Protein AF-A0AAX4I7K7-F1 (afdb_monomer)

Structure (mmCIF, N/CA/C/O backbone):
data_AF-A0AAX4I7K7-F1
#
_entry.id   AF-A0AAX4I7K7-F1
#
loop_
_atom_site.group_PDB
_atom_site.id
_atom_site.type_symbol
_atom_site.label_atom_id
_atom_site.label_alt_id
_atom_site.label_comp_id
_atom_site.label_asym_id
_atom_site.label_entity_id
_atom_site.label_seq_id
_atom_site.pdbx_PDB_ins_code
_atom_site.Cartn_x
_atom_site.Cartn_y
_atom_site.Cartn_z
_atom_site.occupancy
_atom_site.B_iso_or_equiv
_atom_site.auth_seq_id
_atom_site.auth_comp_id
_atom_site.auth_asym_id
_atom_site.auth_atom_id
_atom_site.pdbx_PDB_model_num
ATOM 1 N N . MET A 1 1 ? 20.311 -25.793 -28.730 1.00 59.53 1 MET A N 1
ATOM 2 C CA . MET A 1 1 ? 20.342 -24.890 -27.566 1.00 59.53 1 MET A CA 1
ATOM 3 C C . MET A 1 1 ? 19.529 -23.690 -27.979 1.00 59.53 1 MET A C 1
ATOM 5 O O . MET A 1 1 ? 19.904 -23.030 -28.938 1.00 59.53 1 MET A O 1
ATOM 9 N N . GLU A 1 2 ? 18.352 -23.550 -27.390 1.00 65.69 2 GLU A N 1
ATOM 10 C CA . GLU A 1 2 ? 17.370 -22.531 -27.755 1.00 65.69 2 GLU A CA 1
ATOM 11 C C . GLU A 1 2 ? 17.757 -21.231 -27.038 1.00 65.69 2 GLU A C 1
ATOM 13 O O . GLU A 1 2 ? 18.116 -21.269 -25.862 1.00 65.69 2 GLU A O 1
ATOM 18 N N . CYS A 1 3 ? 17.811 -20.109 -27.760 1.00 72.69 3 CYS A N 1
ATOM 19 C CA . CYS A 1 3 ? 18.209 -18.826 -27.182 1.00 72.69 3 CYS A CA 1
ATOM 20 C C . CYS A 1 3 ? 16.965 -18.134 -26.627 1.00 72.69 3 CYS A C 1
ATOM 22 O O . CYS A 1 3 ? 16.246 -17.464 -27.367 1.00 72.69 3 CYS A O 1
ATOM 24 N N . GLU A 1 4 ? 16.713 -18.327 -25.338 1.00 69.88 4 GLU A N 1
ATOM 25 C CA . GLU A 1 4 ? 15.705 -17.577 -24.593 1.00 69.88 4 GLU A CA 1
ATOM 26 C C . GLU A 1 4 ? 16.234 -16.160 -24.312 1.00 69.88 4 GLU A C 1
ATOM 28 O O . GLU A 1 4 ? 17.401 -15.983 -23.954 1.00 69.88 4 GLU A O 1
ATOM 33 N N . TRP A 1 5 ? 15.399 -15.143 -24.533 1.00 63.50 5 TRP A N 1
ATOM 34 C CA . TRP A 1 5 ? 15.736 -13.739 -24.291 1.00 63.50 5 TRP A CA 1
ATOM 35 C C . TRP A 1 5 ? 14.878 -13.211 -23.140 1.00 63.50 5 TRP A C 1
ATOM 37 O O . TRP A 1 5 ? 13.657 -13.320 -23.198 1.00 63.50 5 TRP A O 1
ATOM 47 N N . ASP A 1 6 ? 15.497 -12.566 -22.146 1.00 65.75 6 ASP A N 1
ATOM 48 C CA . ASP A 1 6 ? 14.828 -11.968 -20.968 1.00 65.75 6 ASP A CA 1
ATOM 49 C C . ASP A 1 6 ? 13.908 -10.758 -21.294 1.00 65.75 6 ASP A C 1
ATOM 51 O O . ASP A 1 6 ? 13.577 -9.962 -20.414 1.00 65.75 6 ASP A O 1
ATOM 55 N N . THR A 1 7 ? 13.565 -10.531 -22.564 1.00 63.38 7 THR A N 1
ATOM 56 C CA . THR A 1 7 ? 12.906 -9.313 -23.060 1.00 63.38 7 THR A CA 1
ATOM 57 C C . THR A 1 7 ? 11.890 -9.651 -24.140 1.00 63.38 7 THR A C 1
ATOM 59 O O . THR A 1 7 ? 12.216 -10.394 -25.067 1.00 63.38 7 THR A O 1
ATOM 62 N N . GLU A 1 8 ? 10.700 -9.045 -24.081 1.00 64.62 8 GLU A N 1
ATOM 63 C CA . GLU A 1 8 ? 9.726 -9.132 -25.174 1.00 64.62 8 GLU A CA 1
ATOM 64 C C . GLU A 1 8 ? 10.339 -8.653 -26.502 1.00 64.62 8 GLU A C 1
ATOM 66 O O . GLU A 1 8 ? 11.102 -7.679 -26.492 1.00 64.62 8 GLU A O 1
ATOM 71 N N . PRO A 1 9 ? 9.989 -9.286 -27.642 1.00 62.66 9 PRO A N 1
ATOM 72 C CA . PRO A 1 9 ? 10.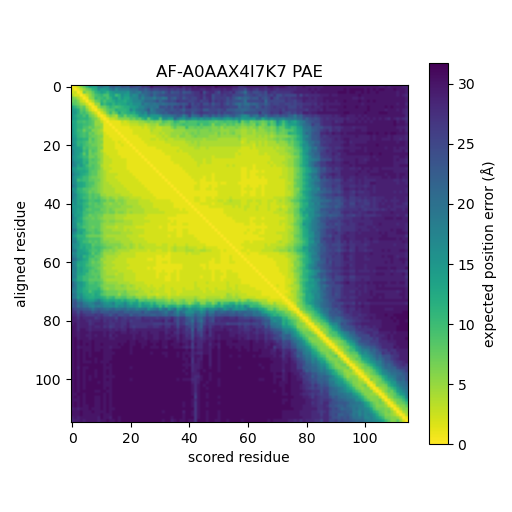678 -9.101 -28.924 1.00 62.66 9 PRO A CA 1
ATOM 73 C C . PRO A 1 9 ? 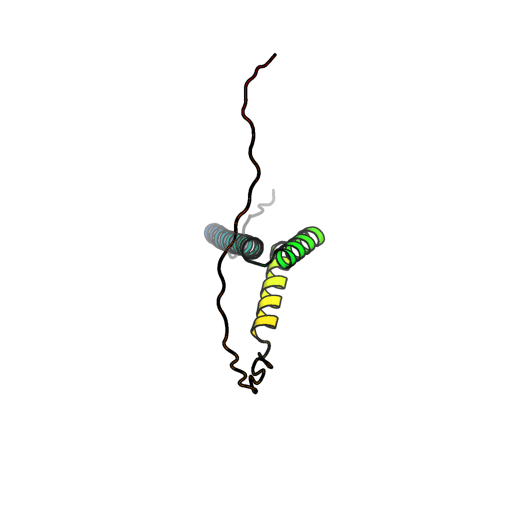10.692 -7.658 -29.450 1.00 62.66 9 PRO A C 1
ATOM 75 O O . PRO A 1 9 ? 11.607 -7.294 -30.184 1.00 62.66 9 PRO A O 1
ATOM 78 N N . GLU A 1 10 ? 9.731 -6.826 -29.039 1.00 64.12 10 GLU A N 1
ATOM 79 C CA . GLU A 1 10 ? 9.612 -5.420 -29.454 1.00 64.12 10 GLU A CA 1
ATOM 80 C C . GLU A 1 10 ? 10.260 -4.425 -28.466 1.00 64.12 10 GLU A C 1
ATOM 82 O O . GLU A 1 10 ? 10.236 -3.212 -28.684 1.00 64.12 10 GLU A O 1
ATOM 87 N N . THR A 1 11 ? 10.861 -4.904 -27.369 1.00 72.69 11 THR A N 1
ATOM 88 C CA . THR A 1 11 ? 11.480 -4.051 -26.342 1.00 72.69 11 THR A CA 1
ATOM 89 C C . THR A 1 11 ? 12.999 -4.168 -26.346 1.00 72.69 11 THR A C 1
ATOM 91 O O . THR A 1 11 ? 13.576 -5.251 -26.271 1.00 72.69 11 THR A O 1
ATOM 94 N N . THR A 1 12 ? 13.703 -3.032 -26.375 1.00 81.69 12 THR A N 1
ATOM 95 C CA . THR A 1 12 ? 15.148 -3.069 -26.105 1.00 81.69 12 THR A CA 1
ATOM 96 C C . THR A 1 12 ? 15.378 -3.433 -24.638 1.00 81.69 12 THR A C 1
ATOM 98 O O . THR A 1 12 ? 14.675 -2.938 -23.758 1.00 81.69 12 THR A O 1
ATOM 101 N N . ARG A 1 13 ? 16.431 -4.206 -24.338 1.00 80.06 13 ARG A N 1
ATOM 102 C CA . ARG A 1 13 ? 16.833 -4.523 -22.951 1.00 80.06 13 ARG A CA 1
ATOM 103 C C . ARG A 1 13 ? 16.957 -3.285 -22.056 1.00 80.06 13 ARG A C 1
ATOM 105 O O . ARG A 1 13 ? 16.666 -3.356 -20.869 1.00 80.06 13 ARG A O 1
ATOM 112 N N . ARG A 1 14 ? 17.362 -2.139 -22.618 1.00 83.44 14 ARG A N 1
ATOM 113 C CA . ARG A 1 14 ? 17.390 -0.860 -21.895 1.00 83.44 14 ARG A CA 1
ATOM 114 C C . ARG A 1 14 ? 15.98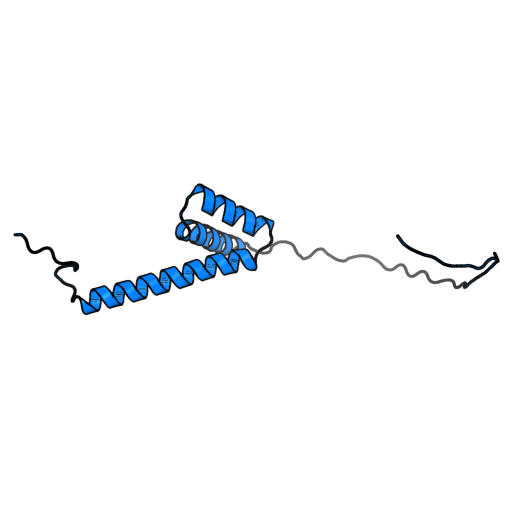4 -0.393 -21.511 1.00 83.44 14 ARG A C 1
ATOM 116 O O . ARG A 1 14 ? 15.806 0.031 -20.37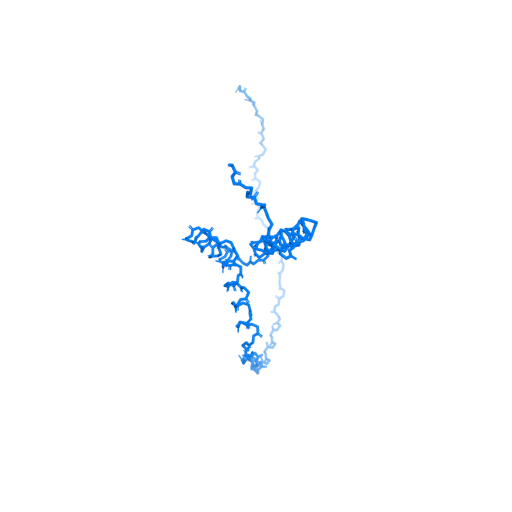9 1.00 83.44 14 ARG A O 1
ATOM 123 N N . GLN A 1 15 ? 15.016 -0.474 -22.422 1.00 85.00 15 GLN A N 1
ATOM 124 C CA . GLN A 1 15 ? 13.632 -0.094 -22.138 1.00 85.00 15 GLN A CA 1
ATOM 125 C C . GLN A 1 15 ? 12.996 -1.027 -21.103 1.00 85.00 15 GLN A C 1
ATOM 127 O O . GLN A 1 15 ? 12.393 -0.543 -20.157 1.00 85.00 15 GLN A O 1
ATOM 132 N N . ALA A 1 16 ? 13.206 -2.342 -21.219 1.00 85.56 16 ALA A N 1
ATOM 133 C CA . ALA A 1 16 ? 12.722 -3.308 -20.230 1.00 85.56 16 ALA A CA 1
ATOM 134 C C . ALA A 1 16 ? 13.277 -3.031 -18.816 1.00 85.56 16 ALA A C 1
ATOM 136 O O . ALA A 1 16 ? 12.545 -3.120 -17.833 1.00 85.56 16 ALA A O 1
ATOM 137 N N . LEU A 1 17 ? 14.554 -2.638 -18.710 1.00 86.69 17 LEU A N 1
ATOM 138 C CA . LEU A 1 17 ? 15.153 -2.215 -17.440 1.00 86.69 17 LEU A CA 1
ATOM 139 C C . LEU A 1 17 ? 14.559 -0.901 -16.911 1.00 86.69 17 LEU A C 1
ATOM 141 O O . LEU A 1 17 ? 14.310 -0.820 -15.716 1.00 86.69 17 LEU A O 1
ATOM 145 N N . LEU A 1 18 ? 14.316 0.095 -17.773 1.00 90.38 18 LEU A N 1
ATOM 146 C CA . LEU A 1 18 ? 13.693 1.364 -17.370 1.00 90.38 18 LEU A CA 1
ATOM 147 C C . LEU A 1 18 ? 12.267 1.151 -16.851 1.00 90.38 18 LEU A C 1
ATOM 149 O O . LEU A 1 18 ? 11.978 1.565 -15.735 1.00 90.38 18 LEU A O 1
ATOM 153 N N . ASN A 1 19 ? 11.426 0.432 -17.604 1.00 89.12 19 ASN A N 1
ATOM 154 C CA . ASN A 1 19 ? 10.061 0.099 -17.190 1.00 89.12 19 ASN A CA 1
ATOM 155 C C . ASN A 1 19 ? 10.063 -0.583 -15.812 1.00 89.12 19 ASN A C 1
ATOM 157 O O . ASN A 1 19 ? 9.354 -0.155 -14.910 1.00 89.12 19 ASN A O 1
ATOM 161 N N . ARG A 1 20 ? 10.939 -1.580 -15.618 1.00 91.50 20 ARG A N 1
ATOM 162 C CA . ARG A 1 20 ? 11.064 -2.291 -14.340 1.00 91.50 20 ARG A CA 1
ATOM 163 C C . ARG A 1 20 ? 11.543 -1.396 -13.194 1.00 91.50 20 ARG A C 1
ATOM 165 O O . ARG A 1 20 ? 11.158 -1.634 -12.054 1.00 91.50 20 ARG A O 1
ATOM 172 N N . THR A 1 21 ? 12.395 -0.405 -13.457 1.00 94.88 21 THR A N 1
ATOM 173 C CA . THR A 1 21 ? 12.767 0.595 -12.445 1.00 94.88 21 THR A CA 1
ATOM 174 C C . THR A 1 21 ? 11.560 1.448 -12.063 1.00 94.88 21 THR A C 1
ATOM 176 O O . THR A 1 21 ? 11.292 1.572 -10.876 1.00 94.88 21 THR A O 1
ATOM 179 N N . GLU A 1 22 ? 10.790 1.943 -13.036 1.00 96.00 22 GLU A N 1
ATOM 180 C CA . GLU A 1 22 ? 9.566 2.715 -12.774 1.00 96.00 22 GLU A CA 1
ATOM 181 C C . GLU A 1 22 ? 8.503 1.899 -12.015 1.00 96.00 22 GLU A C 1
ATOM 183 O O . GLU A 1 22 ? 7.842 2.430 -11.125 1.00 96.00 22 GLU A O 1
ATOM 188 N N . ASP A 1 23 ? 8.340 0.611 -12.335 1.00 95.62 23 ASP A N 1
ATOM 189 C CA . ASP A 1 23 ? 7.436 -0.297 -11.615 1.00 95.62 23 ASP A CA 1
ATOM 190 C C . ASP A 1 23 ? 7.864 -0.465 -10.150 1.00 95.62 23 ASP A C 1
ATOM 192 O O . ASP A 1 23 ? 7.055 -0.286 -9.243 1.00 95.62 23 ASP A O 1
ATOM 196 N N . LEU A 1 24 ? 9.153 -0.729 -9.905 1.00 97.00 24 LEU A N 1
ATOM 197 C CA . LEU A 1 24 ? 9.699 -0.872 -8.551 1.00 97.00 24 LEU A CA 1
ATOM 198 C C . LEU A 1 24 ? 9.657 0.438 -7.750 1.00 97.00 24 LEU A C 1
ATOM 200 O O . LEU A 1 24 ? 9.495 0.396 -6.532 1.00 97.00 24 LEU A O 1
ATOM 204 N N . GLU A 1 25 ? 9.806 1.592 -8.403 1.00 98.06 25 GLU A N 1
ATOM 205 C CA . GLU A 1 25 ? 9.650 2.907 -7.772 1.00 98.06 25 GLU A CA 1
ATOM 206 C C . GLU A 1 25 ? 8.189 3.143 -7.356 1.00 98.06 25 GLU A C 1
ATOM 208 O O . GLU A 1 25 ? 7.949 3.494 -6.199 1.00 98.06 25 GLU A O 1
ATOM 213 N N . ARG A 1 26 ? 7.211 2.832 -8.224 1.00 97.69 26 ARG A N 1
ATOM 214 C CA . ARG A 1 26 ? 5.774 2.868 -7.885 1.00 97.69 26 ARG A CA 1
ATOM 215 C C . ARG A 1 26 ? 5.428 1.940 -6.715 1.00 97.69 26 ARG A C 1
ATOM 217 O O . ARG A 1 26 ? 4.840 2.389 -5.734 1.00 97.69 26 ARG A O 1
ATOM 224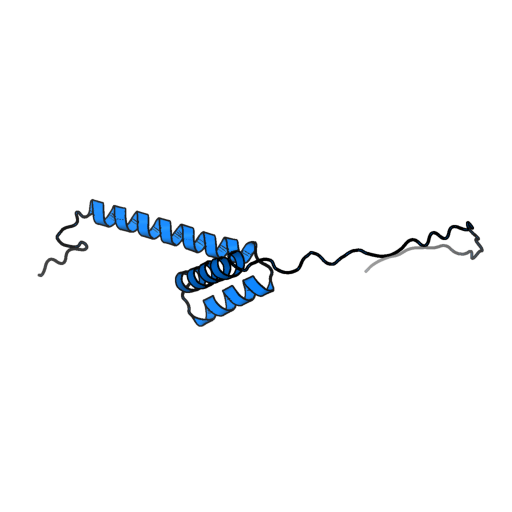 N N . GLU A 1 27 ? 5.853 0.677 -6.772 1.00 97.31 27 GLU A N 1
ATOM 225 C CA . GLU A 1 27 ? 5.647 -0.292 -5.684 1.00 97.31 27 GLU A CA 1
ATOM 226 C C . GLU A 1 27 ? 6.259 0.196 -4.356 1.00 97.31 27 GLU A C 1
ATOM 228 O O . GLU A 1 27 ? 5.685 0.003 -3.282 1.00 97.31 27 GLU A O 1
ATOM 233 N N . ASN A 1 28 ? 7.420 0.857 -4.407 1.00 98.12 28 ASN A N 1
ATOM 234 C CA . ASN A 1 28 ? 8.073 1.415 -3.225 1.00 98.12 28 ASN A CA 1
ATOM 235 C C . ASN A 1 28 ? 7.293 2.600 -2.627 1.00 98.12 28 ASN A C 1
ATOM 237 O O . ASN A 1 28 ? 7.171 2.703 -1.403 1.00 98.12 28 ASN A O 1
ATOM 241 N N . GLU A 1 29 ? 6.748 3.479 -3.469 1.00 98.44 29 GLU A N 1
ATOM 242 C CA . GLU A 1 29 ? 5.896 4.595 -3.048 1.00 98.44 29 GLU A CA 1
ATOM 243 C C . GLU A 1 29 ? 4.585 4.114 -2.409 1.00 98.44 29 GLU A C 1
ATOM 245 O O . GLU A 1 29 ? 4.205 4.632 -1.351 1.00 98.44 29 GLU A O 1
ATOM 250 N N . ASP A 1 30 ? 3.956 3.084 -2.984 1.00 98.19 30 ASP A N 1
ATOM 251 C CA . ASP A 1 30 ? 2.758 2.418 -2.456 1.00 98.19 30 ASP A CA 1
ATOM 252 C C . ASP A 1 30 ? 3.019 1.773 -1.083 1.00 98.19 30 ASP A C 1
ATOM 254 O O . ASP A 1 30 ? 2.274 1.996 -0.124 1.00 98.19 30 ASP A O 1
ATOM 258 N N . LEU A 1 31 ? 4.120 1.028 -0.927 1.00 98.12 31 LEU A N 1
ATOM 259 C CA . LEU A 1 31 ? 4.498 0.442 0.366 1.00 98.12 31 LEU A CA 1
ATOM 260 C C . LEU A 1 31 ? 4.780 1.520 1.424 1.00 98.12 31 LEU A C 1
ATOM 262 O O . LEU A 1 31 ? 4.371 1.380 2.582 1.00 98.12 31 LEU A O 1
ATOM 266 N N . HIS A 1 32 ? 5.423 2.627 1.041 1.00 98.56 32 HIS A N 1
ATOM 267 C CA . HIS A 1 32 ? 5.578 3.779 1.926 1.00 98.56 32 HIS A CA 1
ATOM 268 C C . HIS A 1 32 ? 4.237 4.450 2.267 1.00 98.56 32 HIS A C 1
ATOM 270 O O . HIS A 1 32 ? 4.090 4.960 3.378 1.00 98.56 32 HIS A O 1
ATOM 276 N N . GLU A 1 33 ? 3.247 4.448 1.371 1.00 98.19 33 GLU A N 1
ATOM 277 C CA . GLU A 1 33 ? 1.894 4.936 1.661 1.00 98.19 33 GLU A CA 1
ATOM 278 C C . GLU A 1 33 ? 1.164 4.060 2.675 1.00 98.19 33 GLU A C 1
ATOM 280 O O . GLU A 1 33 ? 0.619 4.582 3.649 1.00 98.19 33 GLU A O 1
ATOM 285 N N . LEU A 1 34 ? 1.231 2.737 2.517 1.00 97.94 34 LEU A N 1
ATOM 286 C CA . LEU A 1 34 ? 0.654 1.800 3.476 1.00 97.94 34 LEU A CA 1
ATOM 287 C C . LEU A 1 34 ? 1.255 2.000 4.879 1.00 97.94 34 LEU A C 1
ATOM 289 O O . LEU A 1 34 ? 0.521 2.049 5.867 1.00 97.94 34 LEU A O 1
ATOM 293 N N . ILE A 1 35 ? 2.573 2.214 4.973 1.00 98.31 35 ILE A N 1
ATOM 294 C CA . ILE A 1 35 ? 3.246 2.562 6.236 1.00 98.31 35 ILE A CA 1
ATOM 295 C C . ILE A 1 35 ? 2.753 3.917 6.774 1.00 98.31 35 ILE A C 1
ATOM 297 O O . ILE A 1 35 ? 2.447 4.021 7.963 1.00 98.31 35 ILE A O 1
ATOM 301 N N . ARG A 1 36 ? 2.609 4.951 5.928 1.00 98.25 36 ARG A N 1
ATOM 302 C CA . ARG A 1 36 ? 2.043 6.250 6.346 1.00 98.25 36 ARG A CA 1
ATOM 303 C C . ARG A 1 36 ? 0.632 6.094 6.914 1.00 98.25 36 ARG A C 1
ATOM 305 O O . ARG A 1 36 ? 0.340 6.709 7.939 1.00 98.25 36 ARG A O 1
ATOM 312 N N . TYR A 1 37 ? -0.222 5.268 6.312 1.00 97.44 37 TYR A N 1
ATOM 313 C CA . TYR A 1 37 ? -1.558 4.985 6.839 1.00 97.44 37 TYR A CA 1
ATOM 314 C C . TYR A 1 37 ? -1.512 4.278 8.199 1.00 97.44 37 TYR A C 1
ATOM 316 O O . TYR A 1 37 ? -2.218 4.699 9.113 1.00 97.44 37 TYR A O 1
ATOM 324 N N . LEU A 1 38 ? -0.641 3.279 8.377 1.00 97.75 38 LEU A N 1
ATOM 325 C CA . LEU A 1 38 ? -0.456 2.600 9.667 1.00 97.75 38 LEU A CA 1
ATOM 326 C C . LEU A 1 38 ? 0.045 3.539 10.779 1.00 97.75 38 LEU A C 1
ATOM 328 O O . LEU A 1 38 ? -0.306 3.342 11.938 1.00 97.75 38 LEU A O 1
ATOM 332 N N . CYS A 1 39 ? 0.848 4.555 10.446 1.00 97.75 39 CYS A N 1
ATOM 333 C CA . CYS A 1 39 ? 1.388 5.507 11.422 1.00 97.75 39 CYS A CA 1
ATOM 334 C C . CYS A 1 39 ? 0.487 6.720 11.717 1.00 97.75 39 CYS A C 1
ATOM 336 O O . CYS A 1 39 ? 0.676 7.356 12.752 1.00 97.75 39 CYS A O 1
ATOM 338 N N . SER A 1 40 ? -0.426 7.091 10.812 1.00 96.75 40 SER A N 1
ATOM 339 C CA . SER A 1 40 ? -1.225 8.330 10.919 1.00 96.75 40 SER A CA 1
ATOM 340 C C . SER A 1 40 ? -2.695 8.119 11.288 1.00 96.75 40 SER A C 1
ATOM 342 O O . SER A 1 40 ? -3.330 9.054 11.778 1.00 96.75 40 SER A O 1
ATOM 344 N N . ARG A 1 41 ? -3.242 6.918 11.070 1.00 95.94 41 ARG A N 1
ATOM 345 C CA . ARG A 1 41 ? -4.633 6.582 11.403 1.00 95.94 41 ARG A CA 1
ATOM 346 C C . ARG A 1 41 ? -4.817 6.230 12.887 1.00 95.94 41 ARG A C 1
ATOM 348 O O . ARG A 1 41 ? -3.849 5.868 13.557 1.00 95.94 41 ARG A O 1
ATOM 355 N N . PRO A 1 42 ? -6.059 6.278 13.405 1.00 97.62 42 PRO A N 1
ATOM 356 C CA . PRO A 1 42 ? -6.400 5.712 14.707 1.00 97.62 42 PRO A CA 1
ATOM 357 C C . PRO A 1 42 ? -5.978 4.241 14.836 1.00 97.62 42 PRO A C 1
ATOM 359 O O . PRO A 1 42 ? -6.068 3.473 13.878 1.00 97.62 42 PRO A O 1
ATOM 362 N N . GLU A 1 43 ? -5.592 3.824 16.045 1.00 97.50 43 GLU A N 1
ATOM 363 C CA . GLU A 1 43 ? -5.099 2.466 16.331 1.00 97.50 43 GLU A CA 1
ATOM 364 C C . GLU A 1 43 ? -6.064 1.363 15.860 1.00 97.50 43 GLU A C 1
ATOM 366 O O . GLU A 1 43 ? -5.631 0.361 15.295 1.00 97.50 43 GLU A O 1
ATOM 371 N N . SER A 1 44 ? -7.377 1.569 16.005 1.00 97.31 44 SER A N 1
ATOM 372 C CA . SER A 1 44 ? -8.401 0.628 15.537 1.00 97.31 44 SER A CA 1
ATOM 373 C C . SER A 1 44 ? -8.422 0.445 14.015 1.00 97.31 44 SER A C 1
ATOM 375 O O . SER A 1 44 ? -8.647 -0.665 13.541 1.00 97.31 44 SER A O 1
ATOM 377 N N . GLU A 1 45 ? -8.170 1.506 13.242 1.00 96.88 45 GLU A N 1
ATOM 378 C CA . GLU A 1 45 ? -8.050 1.415 11.780 1.00 96.88 45 GLU A CA 1
ATOM 379 C C . GLU A 1 45 ? -6.728 0.754 11.380 1.00 96.88 45 GLU A C 1
ATOM 381 O O . GLU A 1 45 ? -6.715 -0.131 10.526 1.00 96.88 45 GLU A O 1
ATOM 386 N N . ALA A 1 46 ? -5.620 1.131 12.025 1.00 98.19 46 ALA A N 1
ATOM 387 C CA . ALA A 1 46 ? -4.311 0.538 11.759 1.00 98.19 46 ALA A CA 1
ATOM 388 C C . ALA A 1 46 ? -4.292 -0.977 12.050 1.00 98.19 46 ALA A C 1
ATOM 390 O O . ALA A 1 46 ? -3.736 -1.751 11.268 1.00 98.19 46 ALA A O 1
ATOM 391 N N . LEU A 1 47 ? -4.956 -1.423 13.124 1.00 98.31 47 LEU A N 1
ATOM 392 C CA . LEU A 1 47 ? -5.138 -2.844 13.431 1.00 98.31 47 LEU A CA 1
ATOM 393 C C . LEU A 1 47 ? -5.952 -3.575 12.358 1.00 98.31 47 LEU A C 1
ATOM 395 O O . LEU A 1 47 ? -5.560 -4.664 11.948 1.00 98.31 47 LEU A O 1
ATOM 399 N N . GLU A 1 48 ? -7.040 -2.987 11.858 1.00 97.88 48 GLU A N 1
ATOM 400 C CA . GLU A 1 48 ? -7.843 -3.587 10.783 1.00 97.88 48 GLU A CA 1
ATOM 401 C C . GLU A 1 48 ? -7.043 -3.716 9.471 1.00 97.88 48 GLU A C 1
ATOM 403 O O . GLU A 1 48 ? -7.09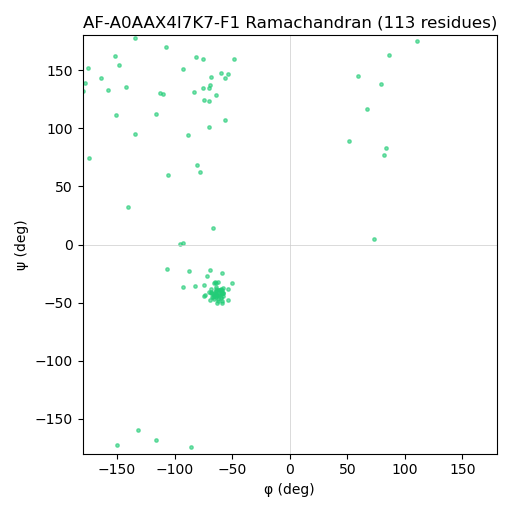1 -4.757 8.811 1.00 97.88 48 GLU A O 1
ATOM 408 N N . ILE A 1 49 ? -6.226 -2.712 9.128 1.00 97.94 49 ILE A N 1
ATOM 409 C CA . ILE A 1 49 ? -5.290 -2.777 7.991 1.00 97.94 49 ILE A CA 1
ATOM 410 C C . ILE A 1 49 ? -4.292 -3.933 8.184 1.00 97.94 49 ILE A C 1
ATOM 412 O O . ILE A 1 49 ? -4.102 -4.745 7.274 1.00 97.94 49 ILE A O 1
ATOM 416 N N . LEU A 1 50 ? -3.702 -4.073 9.378 1.00 98.06 50 LEU A N 1
ATOM 417 C CA . LEU A 1 50 ? -2.794 -5.181 9.708 1.00 98.06 50 LEU A CA 1
ATOM 418 C C . LEU A 1 50 ? -3.488 -6.552 9.671 1.00 98.06 50 LEU A C 1
ATOM 420 O O . LEU A 1 50 ? -2.886 -7.530 9.220 1.00 98.06 50 LEU A O 1
ATOM 424 N N . HIS A 1 51 ? -4.742 -6.652 10.116 1.00 98.31 51 HIS A N 1
ATOM 425 C CA . HIS A 1 51 ? -5.517 -7.891 10.049 1.00 98.31 51 HIS A CA 1
ATOM 426 C C . HIS A 1 51 ? -5.772 -8.316 8.599 1.00 98.31 51 HIS A C 1
ATOM 428 O O . HIS A 1 51 ? -5.532 -9.478 8.262 1.00 98.31 51 HIS A O 1
ATOM 434 N N . ARG A 1 52 ? -6.163 -7.383 7.721 1.00 97.75 52 ARG A N 1
ATOM 435 C CA . ARG A 1 52 ? -6.355 -7.651 6.285 1.00 97.75 52 ARG A CA 1
ATOM 436 C C . ARG A 1 52 ? -5.052 -8.037 5.590 1.00 97.75 52 ARG A C 1
ATOM 438 O O . ARG A 1 52 ? -5.039 -9.014 4.841 1.00 97.75 52 ARG A O 1
ATOM 445 N N . LEU A 1 53 ? -3.952 -7.346 5.893 1.00 98.06 53 LEU A N 1
ATOM 446 C CA . LEU A 1 53 ? -2.620 -7.667 5.369 1.00 98.06 53 LEU A CA 1
ATOM 447 C C . LEU A 1 53 ? -2.190 -9.093 5.745 1.00 98.06 53 LEU A C 1
ATOM 449 O O . LEU A 1 53 ? -1.685 -9.834 4.908 1.00 98.06 53 LEU A O 1
ATOM 453 N N . ARG A 1 54 ? -2.446 -9.518 6.989 1.00 98.06 54 ARG A N 1
ATOM 454 C CA . ARG A 1 54 ? -2.155 -10.886 7.454 1.00 98.06 54 ARG A CA 1
ATOM 455 C C . ARG A 1 54 ? -3.087 -11.952 6.872 1.00 98.06 54 ARG A C 1
ATOM 457 O O . ARG A 1 54 ? -2.685 -13.110 6.812 1.00 98.06 54 ARG A O 1
ATOM 464 N N . ALA A 1 55 ? -4.315 -11.590 6.504 1.00 97.56 55 ALA A N 1
ATOM 465 C CA . ALA A 1 55 ? -5.299 -12.510 5.935 1.00 97.56 55 ALA A CA 1
ATOM 466 C C . ALA A 1 55 ? -5.103 -12.738 4.426 1.00 97.56 55 ALA A C 1
ATOM 468 O O . ALA A 1 55 ? -5.323 -13.847 3.947 1.00 97.56 55 ALA A O 1
ATOM 469 N N . THR A 1 56 ? -4.693 -11.702 3.691 1.00 96.94 56 THR A N 1
ATOM 470 C CA . THR A 1 56 ? -4.485 -11.753 2.232 1.00 96.94 56 THR A CA 1
ATOM 471 C C . THR A 1 56 ? -3.046 -12.091 1.848 1.00 96.94 56 THR A C 1
ATOM 473 O O . THR A 1 56 ? -2.829 -12.796 0.869 1.00 96.94 56 THR A O 1
ATOM 476 N N . GLY A 1 57 ? -2.062 -11.600 2.611 1.00 96.69 57 GLY A N 1
ATOM 477 C CA . GLY A 1 57 ? -0.652 -11.614 2.217 1.00 96.69 57 GLY A CA 1
ATOM 478 C C . GLY A 1 57 ? -0.298 -10.599 1.120 1.00 96.69 57 GLY A C 1
ATOM 479 O O . GLY A 1 57 ? 0.844 -10.591 0.671 1.00 96.69 57 GLY A O 1
ATOM 480 N N . ASP A 1 58 ? -1.243 -9.746 0.709 1.00 97.50 58 ASP A N 1
ATOM 481 C CA . ASP A 1 58 ? -1.101 -8.792 -0.393 1.00 97.50 58 ASP A CA 1
ATOM 482 C C . ASP A 1 58 ? -1.210 -7.353 0.134 1.00 97.50 58 ASP A C 1
ATOM 484 O O . ASP A 1 58 ? -2.260 -6.912 0.607 1.00 97.50 58 ASP A O 1
ATOM 488 N N . ALA A 1 59 ? -0.096 -6.622 0.080 1.00 97.25 59 ALA A N 1
ATOM 489 C CA . ALA A 1 59 ? -0.019 -5.245 0.553 1.00 97.25 59 ALA A CA 1
ATOM 490 C C . ALA A 1 59 ? -0.697 -4.246 -0.394 1.00 97.25 59 ALA A C 1
ATOM 492 O O . ALA A 1 59 ? -1.304 -3.284 0.080 1.00 97.25 59 ALA A O 1
ATOM 493 N N . PHE A 1 60 ? -0.627 -4.480 -1.706 1.00 98.00 60 PHE A N 1
ATOM 494 C CA . PHE A 1 60 ? -1.158 -3.570 -2.719 1.00 98.00 60 PHE A CA 1
ATOM 495 C C . PHE A 1 60 ? -2.684 -3.651 -2.755 1.00 98.00 60 PHE A C 1
ATOM 497 O O . PHE A 1 60 ? -3.358 -2.628 -2.666 1.00 98.00 60 PHE A O 1
ATOM 504 N N . HIS A 1 61 ? -3.244 -4.865 -2.713 1.00 97.75 61 HIS A N 1
ATOM 505 C CA . HIS A 1 61 ? -4.691 -5.046 -2.599 1.00 97.75 61 HIS A CA 1
ATOM 506 C C . HIS A 1 61 ? -5.267 -4.404 -1.322 1.00 97.75 61 HIS A C 1
ATOM 508 O O . HIS A 1 61 ? -6.338 -3.794 -1.350 1.00 97.75 61 HIS A O 1
ATOM 514 N N . VAL A 1 62 ? -4.558 -4.502 -0.191 1.00 98.31 62 VAL A N 1
ATOM 515 C CA . VAL A 1 62 ? -4.982 -3.849 1.059 1.00 98.31 62 VAL A CA 1
ATOM 516 C C . VAL A 1 62 ? -4.891 -2.325 0.961 1.00 98.31 62 VAL A C 1
ATOM 518 O O . VAL A 1 62 ? -5.794 -1.645 1.450 1.00 98.31 62 VAL A O 1
ATOM 521 N N . LEU A 1 63 ? -3.863 -1.783 0.304 1.00 98.19 63 LEU A N 1
ATOM 522 C CA . LEU A 1 63 ? -3.742 -0.348 0.047 1.00 98.19 63 LEU A CA 1
ATOM 523 C C . LEU A 1 63 ? -4.900 0.172 -0.821 1.00 98.19 63 LEU A C 1
ATOM 525 O O . LEU A 1 63 ? -5.509 1.183 -0.472 1.00 98.19 63 LEU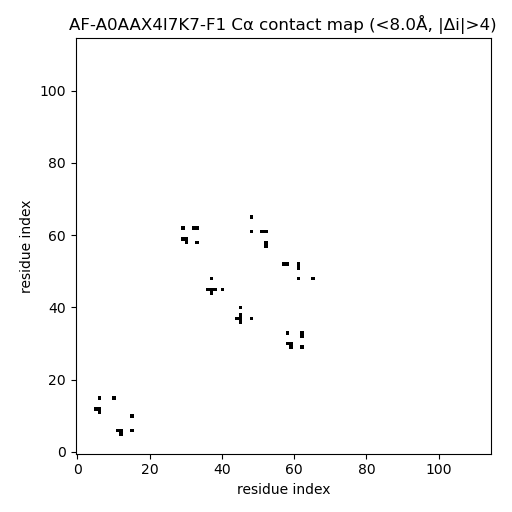 A O 1
ATOM 529 N N . ASP A 1 64 ? -5.277 -0.549 -1.878 1.00 97.94 64 ASP A N 1
ATOM 530 C CA . ASP A 1 64 ? -6.425 -0.202 -2.723 1.00 97.94 64 ASP A CA 1
ATOM 531 C C . ASP A 1 64 ? -7.746 -0.201 -1.942 1.00 97.94 64 ASP A C 1
ATOM 533 O O . ASP A 1 64 ? -8.551 0.722 -2.081 1.00 97.94 64 ASP A O 1
ATOM 537 N N . LEU A 1 65 ? -7.968 -1.189 -1.065 1.00 96.75 65 LEU A N 1
ATOM 538 C CA . LEU A 1 65 ? -9.136 -1.214 -0.174 1.00 96.75 65 LEU A CA 1
ATOM 539 C C . LEU A 1 65 ? -9.185 0.010 0.755 1.00 96.75 65 LEU A C 1
ATOM 541 O O . LEU A 1 65 ? -10.269 0.539 1.011 1.00 96.75 65 LEU A O 1
ATOM 545 N N . VAL A 1 66 ? -8.033 0.466 1.256 1.00 96.75 66 VAL A N 1
ATOM 546 C CA . VAL A 1 66 ? -7.924 1.663 2.106 1.00 96.75 66 VAL A CA 1
ATOM 547 C C . VAL A 1 66 ? -8.205 2.933 1.296 1.00 96.75 66 VAL A C 1
ATOM 549 O O . VAL A 1 66 ? -9.049 3.730 1.704 1.00 96.75 66 VAL A O 1
ATOM 552 N N . ARG A 1 67 ? -7.591 3.083 0.115 1.00 97.12 67 ARG A N 1
ATOM 553 C CA . ARG A 1 67 ? -7.825 4.204 -0.815 1.00 97.12 67 ARG A CA 1
ATOM 554 C C . ARG A 1 67 ? -9.296 4.303 -1.237 1.00 97.12 67 ARG A C 1
ATOM 556 O O . ARG A 1 67 ? -9.875 5.388 -1.217 1.00 97.12 67 ARG A O 1
ATOM 563 N N . MET A 1 68 ? -9.936 3.178 -1.565 1.00 96.00 68 MET A N 1
ATOM 564 C CA . MET A 1 68 ? -11.373 3.132 -1.867 1.00 96.00 68 MET A CA 1
ATOM 565 C C . MET A 1 68 ? -12.233 3.507 -0.653 1.00 96.00 68 MET A C 1
ATOM 567 O O . MET A 1 68 ? -13.216 4.230 -0.809 1.00 96.00 68 MET A O 1
ATOM 571 N N . GLY A 1 69 ? -11.860 3.061 0.551 1.00 94.38 69 GLY A N 1
ATOM 572 C CA . GLY A 1 69 ? -12.521 3.458 1.796 1.00 94.38 69 GLY A CA 1
ATOM 573 C C . GLY A 1 69 ? -12.484 4.972 2.019 1.00 94.38 69 GLY A C 1
ATOM 574 O O . GLY A 1 69 ? -13.530 5.580 2.243 1.00 94.38 69 GLY A O 1
ATOM 575 N N . ASP A 1 70 ? -11.309 5.589 1.870 1.00 94.06 70 ASP A N 1
ATOM 576 C CA . ASP A 1 70 ? -11.139 7.044 1.971 1.00 94.06 70 ASP A CA 1
ATOM 577 C C . ASP A 1 70 ? -11.992 7.787 0.936 1.00 94.06 70 ASP A C 1
ATOM 579 O O . ASP A 1 70 ? -12.670 8.755 1.273 1.00 94.06 70 ASP A O 1
ATOM 583 N N . LEU A 1 71 ? -12.005 7.328 -0.322 1.00 94.00 71 LEU A N 1
ATOM 584 C CA . LEU A 1 71 ? -12.836 7.923 -1.373 1.00 94.00 71 LEU A CA 1
ATOM 585 C C . LEU A 1 71 ? -14.330 7.863 -1.025 1.00 94.00 71 LEU A C 1
ATOM 587 O O . LEU A 1 71 ? -15.036 8.846 -1.235 1.00 94.00 71 LEU A O 1
ATOM 591 N N . LEU A 1 72 ? -14.822 6.751 -0.476 1.00 92.44 72 LEU A N 1
ATOM 592 C CA . LEU A 1 72 ? -16.227 6.621 -0.077 1.00 92.44 72 LEU A CA 1
ATOM 593 C C . LEU A 1 72 ? -16.578 7.528 1.113 1.00 92.44 72 LEU A C 1
ATOM 595 O O . LEU A 1 72 ? -17.627 8.169 1.097 1.00 92.44 72 LEU A O 1
ATOM 599 N N . LEU A 1 73 ? -15.699 7.620 2.115 1.00 89.12 73 LEU A N 1
ATOM 600 C CA . LEU A 1 73 ? -15.909 8.458 3.301 1.00 89.12 73 LEU A CA 1
ATOM 601 C C . LEU A 1 73 ? -15.821 9.958 2.983 1.00 89.12 73 LEU A C 1
ATOM 603 O O . LEU A 1 73 ? -16.654 10.731 3.449 1.00 89.12 73 LEU A O 1
ATOM 607 N N . ASN A 1 74 ? -14.870 10.369 2.140 1.00 86.00 74 ASN A N 1
ATOM 608 C CA . ASN A 1 74 ? -14.678 11.769 1.748 1.00 86.00 74 ASN A CA 1
ATOM 609 C C . ASN A 1 74 ? -15.809 12.318 0.858 1.00 86.00 74 ASN A C 1
ATOM 611 O O . ASN A 1 74 ? -15.991 13.531 0.787 1.00 86.00 74 ASN A O 1
ATOM 615 N N . ASN A 1 75 ? -16.560 11.446 0.174 1.00 81.19 75 ASN A N 1
ATOM 616 C CA . ASN A 1 75 ? -17.704 11.828 -0.661 1.00 81.19 75 ASN A CA 1
ATOM 617 C C . ASN A 1 75 ? -19.053 11.781 0.082 1.00 81.19 75 ASN A C 1
ATOM 619 O O . ASN A 1 75 ? -20.090 12.053 -0.527 1.00 81.19 75 ASN A O 1
ATOM 623 N N . LEU A 1 76 ? -19.074 11.440 1.375 1.00 74.81 76 LEU A N 1
ATO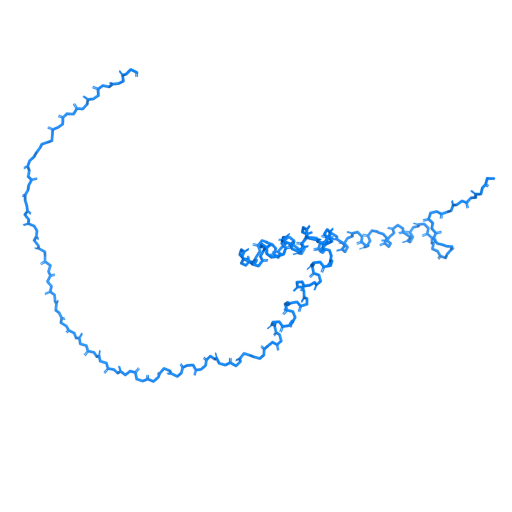M 624 C CA . LEU A 1 76 ? -20.314 11.409 2.145 1.00 74.81 76 LEU A CA 1
ATOM 625 C C . LEU A 1 76 ? -20.766 12.850 2.473 1.00 74.81 76 LEU A C 1
ATOM 627 O O . LEU A 1 76 ? -19.989 13.606 3.063 1.00 74.81 76 LEU A O 1
ATOM 631 N N . PRO A 1 77 ? -21.995 13.271 2.111 1.00 68.06 77 PRO A N 1
ATOM 632 C CA . PRO A 1 77 ? -22.474 14.607 2.446 1.00 68.06 77 PRO A CA 1
ATOM 633 C C . PRO A 1 77 ? -22.572 14.760 3.966 1.00 68.06 77 PRO A C 1
ATOM 635 O O . PRO A 1 77 ? -23.182 13.942 4.653 1.00 68.06 77 PRO A O 1
ATOM 638 N N . ASN A 1 78 ? -21.972 15.829 4.486 1.00 61.72 78 ASN A N 1
ATOM 639 C CA . ASN A 1 78 ? -21.915 16.134 5.914 1.00 61.72 78 ASN A CA 1
ATOM 640 C C . ASN A 1 78 ? -23.250 16.728 6.412 1.00 61.72 78 ASN A C 1
ATOM 642 O O . ASN A 1 78 ? -23.308 17.885 6.828 1.00 61.72 78 ASN A O 1
ATOM 646 N N . GLU A 1 79 ? -24.338 15.959 6.318 1.00 63.25 79 GLU A N 1
ATOM 647 C CA . GLU A 1 79 ? -25.601 16.302 6.975 1.00 63.25 79 GLU A CA 1
ATOM 648 C C . GLU A 1 79 ? -25.462 16.155 8.499 1.00 63.25 79 GLU A C 1
ATOM 650 O O . GLU A 1 79 ? -25.006 15.124 8.997 1.00 63.25 79 GLU A O 1
ATOM 655 N N . ASN A 1 80 ? -25.964 17.163 9.226 1.00 61.88 80 ASN A N 1
ATOM 656 C CA . ASN A 1 80 ? -26.062 17.266 10.692 1.00 61.88 80 ASN A CA 1
ATOM 657 C C . ASN A 1 80 ? -24.798 17.728 11.446 1.00 61.88 80 ASN A C 1
ATOM 659 O O . ASN A 1 80 ? -24.160 16.950 12.156 1.00 61.88 80 ASN A O 1
ATOM 663 N N . ARG A 1 81 ? -24.520 19.044 11.405 1.00 58.84 81 ARG A N 1
ATOM 664 C CA . ARG A 1 81 ? -23.828 19.777 12.493 1.00 58.84 81 ARG A CA 1
ATOM 665 C C . ARG A 1 81 ? -24.384 21.185 12.772 1.00 58.84 81 ARG A C 1
ATOM 667 O O . ARG A 1 81 ? -23.650 22.051 13.236 1.00 58.84 81 ARG A O 1
ATOM 674 N N . ASP A 1 82 ? -25.688 21.372 12.584 1.00 55.03 82 ASP A N 1
ATOM 675 C CA . ASP A 1 82 ? -26.429 22.528 13.108 1.00 55.03 82 ASP A CA 1
ATOM 676 C C . ASP A 1 82 ? -27.303 22.097 14.302 1.00 55.03 82 ASP A C 1
ATOM 678 O O . ASP A 1 82 ? -28.527 22.208 14.278 1.00 55.03 82 ASP A O 1
ATOM 682 N N . ASP A 1 83 ? -26.665 21.579 15.360 1.00 58.81 83 ASP A N 1
ATOM 683 C CA . ASP A 1 83 ? -27.324 21.430 16.662 1.00 58.81 83 ASP A CA 1
ATOM 684 C C . ASP A 1 83 ? -27.539 22.825 17.263 1.00 58.81 83 ASP A C 1
ATOM 686 O O . ASP A 1 83 ? -26.625 23.482 17.777 1.00 58.81 83 ASP A O 1
ATOM 690 N N . GLU A 1 84 ? -28.779 23.285 17.133 1.00 55.25 84 GLU A N 1
ATOM 691 C CA . GLU A 1 84 ? -29.262 24.601 17.519 1.00 55.25 84 GLU A CA 1
ATOM 692 C C . GLU A 1 84 ? -28.993 24.890 19.007 1.00 55.25 84 GLU A C 1
ATOM 694 O O . GLU A 1 84 ? -29.655 24.371 19.905 1.00 55.25 84 GLU A O 1
ATOM 699 N N . LYS A 1 85 ? -28.020 25.766 19.292 1.00 52.50 85 LYS A N 1
ATOM 700 C CA . LYS A 1 85 ? -27.753 26.245 20.656 1.00 52.50 85 LYS A CA 1
ATOM 701 C C . LYS A 1 85 ? -28.732 27.357 21.051 1.00 52.50 85 LYS A C 1
ATOM 703 O O . LYS A 1 85 ? -28.337 28.515 21.217 1.00 52.50 85 LYS A O 1
ATOM 708 N N . THR A 1 86 ? -30.001 27.000 21.208 1.00 62.25 86 THR A N 1
ATOM 709 C CA . THR A 1 86 ? -31.033 27.831 21.839 1.00 62.25 86 THR A CA 1
ATOM 710 C C . THR A 1 86 ? -31.154 27.530 23.340 1.00 62.25 86 THR A C 1
ATOM 712 O O . THR A 1 86 ? -30.832 26.442 23.809 1.00 62.25 86 THR A O 1
ATOM 715 N N . ASP A 1 87 ? -31.566 28.555 24.094 1.00 48.31 87 ASP A N 1
ATOM 716 C CA . ASP A 1 87 ? -31.614 28.644 25.563 1.00 48.31 87 ASP A CA 1
ATOM 717 C C . ASP A 1 87 ? -30.286 28.469 26.346 1.00 48.31 87 ASP A C 1
ATOM 719 O O . ASP A 1 87 ? -29.373 27.724 26.009 1.00 48.31 87 ASP A O 1
ATOM 723 N N . GLY A 1 88 ? -30.077 29.173 27.459 1.00 46.62 88 GLY A N 1
ATOM 724 C CA . GLY A 1 88 ? -30.907 30.208 28.076 1.00 46.62 88 GLY A CA 1
ATOM 725 C C . GLY A 1 88 ? -30.197 30.756 29.317 1.00 46.62 88 GLY A C 1
ATOM 726 O O . GLY A 1 88 ? -29.560 30.015 30.065 1.00 46.62 88 GLY A O 1
ATOM 727 N N . ALA A 1 89 ? -30.238 32.071 29.532 1.00 54.41 89 ALA A N 1
ATOM 728 C CA . ALA A 1 89 ? -29.438 32.705 30.577 1.00 54.41 89 ALA A CA 1
ATOM 729 C C . ALA A 1 89 ? -29.922 32.357 31.997 1.00 54.41 89 ALA A C 1
ATOM 731 O O . ALA A 1 89 ? -31.037 32.710 32.382 1.00 54.41 89 ALA A O 1
ATOM 732 N N . ARG A 1 90 ? -29.032 31.803 32.833 1.00 54.41 90 ARG A N 1
ATOM 733 C CA . ARG A 1 90 ? -29.107 31.945 34.298 1.00 54.41 90 ARG A CA 1
ATOM 734 C C . ARG A 1 90 ? -27.746 32.273 34.896 1.00 54.41 90 ARG A C 1
ATOM 736 O O . ARG A 1 90 ? -26.941 31.402 35.202 1.00 54.41 90 ARG A O 1
ATOM 743 N N . GLN A 1 91 ? -27.523 33.569 35.092 1.00 61.62 91 GLN A N 1
ATOM 744 C CA . GLN A 1 91 ? -26.502 34.062 36.008 1.00 61.62 91 GLN A CA 1
ATOM 745 C C . GLN A 1 91 ? -26.927 33.742 37.448 1.00 61.62 91 GLN A C 1
ATOM 747 O O . GLN A 1 91 ? -28.083 33.950 37.817 1.00 61.62 91 GLN A O 1
ATOM 752 N N . SER A 1 92 ? -25.997 33.286 38.282 1.00 52.31 92 SER A N 1
ATOM 753 C CA . SER A 1 92 ? -26.119 33.352 39.741 1.00 52.31 92 SER A CA 1
ATOM 754 C C . SER A 1 92 ? -24.725 33.455 40.344 1.00 52.31 92 SER A C 1
ATOM 756 O O . SER A 1 92 ? -23.901 32.554 40.225 1.00 52.31 92 SER A O 1
ATOM 758 N N . SER A 1 93 ? -24.455 34.626 40.908 1.00 56.34 93 SER A N 1
ATOM 759 C CA . SER A 1 93 ? -23.238 34.992 41.627 1.00 56.34 93 SER A CA 1
ATOM 760 C C . SER A 1 93 ? -23.324 34.571 43.105 1.00 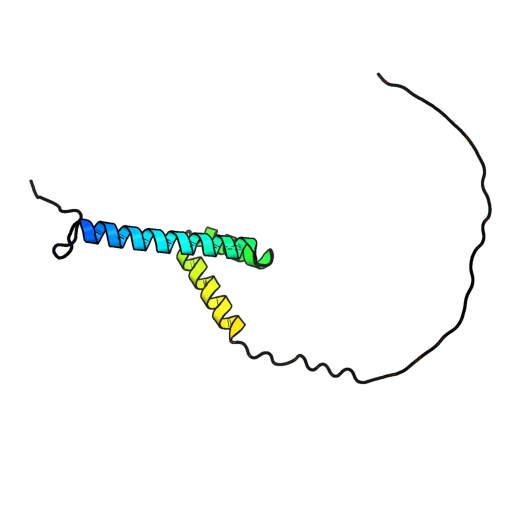56.34 93 SER A C 1
ATOM 762 O O . SER A 1 93 ? -24.322 33.986 43.521 1.00 56.34 93 SER A O 1
ATOM 764 N N . THR A 1 94 ? -22.312 34.951 43.904 1.00 43.94 94 THR A N 1
ATOM 765 C CA . THR A 1 94 ? -22.157 34.727 45.368 1.00 43.94 94 THR A CA 1
ATOM 766 C C . THR A 1 94 ? -21.676 33.314 45.757 1.00 43.94 94 THR A C 1
ATOM 768 O O . THR A 1 94 ? -22.083 32.337 45.148 1.00 43.94 94 THR A O 1
ATOM 771 N N . THR A 1 95 ? -20.761 33.109 46.717 1.00 48.41 95 THR A N 1
ATOM 772 C CA . THR A 1 95 ? -19.961 34.050 47.540 1.00 48.41 95 THR A CA 1
ATOM 773 C C . THR A 1 95 ? -18.628 33.421 47.965 1.00 48.41 95 THR A C 1
ATOM 775 O O . THR A 1 95 ? -18.463 32.206 47.967 1.00 48.41 95 THR A O 1
ATOM 778 N N . SER A 1 96 ? -17.688 34.268 48.381 1.00 53.81 96 SER A N 1
ATOM 779 C CA . SER A 1 96 ? -16.401 33.911 48.987 1.00 53.81 96 SER A CA 1
ATOM 780 C C . SER A 1 96 ? -16.497 33.101 50.286 1.00 53.81 96 SER A C 1
ATOM 782 O O . SER A 1 96 ? -17.307 33.440 51.148 1.00 53.81 96 SER A O 1
ATOM 784 N N . SER A 1 97 ? -15.521 32.215 50.521 1.00 53.88 97 SER A N 1
ATOM 785 C CA . SER A 1 97 ? -14.769 32.154 51.792 1.00 53.88 97 SER A CA 1
ATOM 786 C C . SER A 1 97 ? -13.472 31.342 51.659 1.00 53.88 97 SER A C 1
ATOM 788 O O . SER A 1 97 ? -13.417 30.359 50.927 1.00 53.88 97 SER A O 1
ATOM 790 N N . LYS A 1 98 ? -12.419 31.786 52.358 1.00 62.66 98 LYS A N 1
ATOM 791 C CA . LYS A 1 98 ? -11.099 31.127 52.485 1.00 62.66 98 LYS A CA 1
ATOM 792 C C . LYS A 1 98 ? -10.890 30.736 53.983 1.00 62.66 98 LYS A C 1
ATOM 794 O O . LYS A 1 98 ? -11.883 30.699 54.701 1.00 62.66 98 LYS A O 1
ATOM 799 N N . PRO A 1 99 ? -9.702 30.329 54.473 1.00 56.75 99 PRO A N 1
ATOM 800 C CA . PRO A 1 99 ? -9.472 28.985 55.005 1.00 56.75 99 PRO A CA 1
ATOM 801 C C . PRO A 1 99 ? -9.327 28.892 56.544 1.00 56.75 99 PRO A C 1
ATOM 803 O O . PRO A 1 99 ? -9.077 29.883 57.222 1.00 56.75 99 PRO A O 1
ATOM 806 N N . GLY A 1 100 ? -9.320 27.660 57.064 1.00 42.59 100 GLY A N 1
ATOM 807 C CA . GLY A 1 100 ? -8.721 27.265 58.351 1.00 42.59 100 GLY A CA 1
ATOM 808 C C . GLY A 1 100 ? -8.436 25.752 58.308 1.00 42.59 100 GLY A C 1
ATOM 809 O O . GLY A 1 100 ? -9.257 25.030 57.757 1.00 42.59 100 GLY A O 1
ATOM 810 N N . SER A 1 101 ? -7.289 25.176 58.687 1.00 50.81 101 SER A N 1
ATOM 811 C CA . SER A 1 101 ? -6.207 25.512 59.638 1.00 50.81 101 SER A CA 1
ATOM 812 C C . SER A 1 101 ? -6.454 25.120 61.099 1.00 50.81 101 SER A C 1
ATOM 814 O O . SER A 1 101 ? -6.765 25.968 61.930 1.00 50.81 101 SER A O 1
ATOM 816 N N . SER A 1 102 ? -6.173 23.854 61.406 1.00 53.84 102 SER A N 1
ATOM 817 C CA . SER A 1 102 ? -5.655 23.339 62.686 1.00 53.84 102 SER A CA 1
ATOM 818 C C . SER A 1 102 ? -5.387 21.833 62.515 1.00 53.84 102 SER A C 1
ATOM 820 O O . SER A 1 102 ? -6.067 21.186 61.729 1.00 53.84 102 SER A O 1
ATOM 822 N N . HIS A 1 103 ? -4.472 21.146 63.194 1.00 40.84 103 HIS A N 1
ATOM 823 C CA . HIS A 1 103 ? -3.223 21.422 63.914 1.00 40.84 103 HIS A CA 1
ATOM 824 C C . HIS A 1 103 ? -2.784 20.025 64.417 1.00 40.84 103 HIS A C 1
ATOM 826 O O . HIS A 1 103 ? -3.625 19.292 64.933 1.00 40.84 103 HIS A O 1
ATOM 832 N N . GLY A 1 104 ? -1.521 19.623 64.236 1.00 40.88 104 GLY A N 1
ATOM 833 C CA . GLY A 1 104 ? -1.069 18.260 64.563 1.00 40.88 104 GLY A CA 1
ATOM 834 C C . GLY A 1 104 ? 0.441 18.051 64.398 1.00 40.88 104 GLY A C 1
ATOM 835 O O . GLY A 1 104 ? 0.882 17.447 63.428 1.00 40.88 104 GLY A O 1
ATOM 836 N N . GLN A 1 105 ? 1.224 18.585 65.339 1.00 46.69 105 GLN A N 1
ATOM 837 C CA . GLN A 1 105 ? 2.622 18.191 65.631 1.00 46.69 105 GLN A CA 1
ATOM 838 C C . GLN A 1 105 ? 2.639 16.839 66.390 1.00 46.69 105 GLN A C 1
ATOM 840 O O . GLN A 1 105 ? 1.624 16.519 67.006 1.00 46.69 105 GLN A O 1
ATOM 845 N N . ALA A 1 106 ? 3.692 16.005 66.467 1.00 45.09 106 ALA A N 1
ATOM 846 C CA . ALA A 1 106 ? 5.058 15.908 65.884 1.00 45.09 106 ALA A CA 1
ATOM 847 C C . ALA A 1 106 ? 5.420 14.378 65.793 1.00 45.09 106 ALA A C 1
ATOM 849 O O . ALA A 1 106 ? 4.517 13.570 66.005 1.00 45.09 106 ALA A O 1
ATOM 850 N N . SER A 1 107 ? 6.604 13.827 65.463 1.00 52.38 107 SER A N 1
ATOM 851 C CA . SER A 1 107 ? 8.020 14.264 65.335 1.00 52.38 107 SER A CA 1
ATOM 852 C C . SER A 1 107 ? 8.709 13.441 64.208 1.00 52.38 107 SER A C 1
ATOM 854 O O . SER A 1 107 ? 8.175 12.413 63.804 1.00 52.38 107 SER A O 1
ATOM 856 N N . GLU A 1 108 ? 9.763 13.885 63.509 1.00 45.09 108 GLU A N 1
ATOM 857 C CA . GLU A 1 108 ? 11.210 13.860 63.869 1.00 45.09 108 GLU A CA 1
ATOM 858 C C . GLU A 1 108 ? 11.708 12.453 64.316 1.00 45.09 108 GLU A C 1
ATOM 860 O O . GLU A 1 108 ? 11.482 12.088 65.464 1.00 45.09 108 GLU A O 1
ATOM 865 N N . ALA A 1 109 ? 12.191 11.542 63.442 1.00 57.81 109 ALA A N 1
ATOM 866 C CA . ALA A 1 109 ? 13.494 11.453 62.712 1.00 57.81 109 ALA A CA 1
ATOM 867 C C . ALA A 1 109 ? 14.357 10.262 63.270 1.00 57.81 109 ALA A C 1
ATOM 869 O O . ALA A 1 109 ? 13.973 9.726 64.307 1.00 57.81 109 ALA A O 1
ATOM 870 N N . PRO A 1 110 ? 15.547 9.877 62.732 1.00 57.44 110 PRO A N 1
ATOM 871 C CA . PRO A 1 110 ? 15.934 9.547 61.336 1.00 57.44 110 PRO A CA 1
ATOM 872 C C . PRO A 1 110 ? 16.807 8.245 61.163 1.00 57.44 110 PRO A C 1
ATOM 874 O O . PRO A 1 110 ? 17.267 7.681 62.147 1.00 57.44 110 PRO A O 1
ATOM 877 N N . ASN A 1 111 ? 17.139 7.882 59.900 1.00 46.88 111 ASN A N 1
ATOM 878 C CA . ASN A 1 111 ? 18.318 7.099 59.400 1.00 46.88 111 ASN A CA 1
ATOM 879 C C . ASN A 1 111 ? 18.488 5.585 59.756 1.00 46.88 111 ASN A C 1
ATOM 881 O O . ASN A 1 111 ? 18.536 5.225 60.922 1.00 46.88 111 ASN A O 1
ATOM 885 N N . GLU A 1 112 ? 18.472 4.649 58.776 1.00 51.69 112 GLU A N 1
ATOM 886 C CA . GLU A 1 112 ? 19.596 4.074 57.949 1.00 51.69 112 GLU A CA 1
ATOM 887 C C . GLU A 1 112 ? 20.323 2.869 58.631 1.00 51.69 112 GLU A C 1
ATOM 889 O O . GLU A 1 112 ? 20.188 2.745 59.846 1.00 51.69 112 GLU A O 1
ATOM 894 N N . PRO A 1 113 ? 21.125 1.993 57.960 1.00 59.09 113 PRO A N 1
ATOM 895 C CA . PRO A 1 113 ? 21.318 1.715 56.527 1.00 59.09 113 PRO A CA 1
ATOM 896 C C . PRO A 1 113 ? 21.275 0.190 56.154 1.00 59.09 113 PRO A C 1
ATOM 898 O O . PRO A 1 113 ? 20.721 -0.635 56.872 1.00 59.09 113 PRO A O 1
ATOM 901 N N . ARG A 1 114 ? 21.850 -0.130 54.982 1.00 47.06 114 ARG A N 1
ATOM 902 C CA . ARG A 1 114 ? 22.035 -1.412 54.251 1.00 47.06 114 ARG A CA 1
ATOM 903 C C . ARG A 1 114 ? 22.593 -2.630 55.017 1.00 47.06 114 ARG A C 1
ATOM 905 O O . ARG A 1 114 ? 23.407 -2.456 55.917 1.00 47.06 114 ARG A O 1
ATOM 912 N N . ASP A 1 115 ? 22.341 -3.813 54.441 1.00 59.50 115 ASP A N 1
ATOM 913 C CA . ASP A 1 115 ? 23.382 -4.720 53.898 1.00 59.50 115 ASP A CA 1
ATOM 914 C C . ASP A 1 115 ? 22.970 -5.161 52.472 1.00 59.50 115 ASP A C 1
ATOM 916 O O . ASP A 1 115 ? 21.748 -5.357 52.267 1.00 59.50 115 ASP A O 1
#

Radius of gyration: 33.68 Å; Cα contacts (8 Å, |Δi|>4): 24; chains: 1; bounding box: 55×60×95 Å

Organism: NCBI:txid34406

Secondary structure (DSSP, 8-state):
-----SS-TTS-HHHHHHHHHHHHHHHHHHHHHHHHHHHHS-HHHHHHHHHHHHHH--HHHHHHHHHHHHHHHHTS---------------------------------------

Mean predicted aligned error: 17.08 Å

pLDDT: mean 78.03, std 20.23, range [40.84, 98.56]

Foldseek 3Di:
DDDDDPDDPPDDPVRVVVVVVVVVVVVVVLVVVLVVCLVPDDVVVNVVLVVVCVVPVDSNVSSVVVVVVCVVVVPDPPPDDCPDPDDDDDDDDDDDDDDDDDDDDDDDDDDDDDD

Sequence (115 aa):
MECEWDTEPETTRRQALLNRTEDLERENEDLHELIRYLCSRPESEALEILHRLRATGDAFHVLDLVRMGDLLLNNLPNENRDDEKTDGARQSSTTSSKPGSSHGQASEAPNEPRD

Solvent-accessible surface area (backbone atoms only — not comparable to full-atom values): 7814 Å² total; per-residue (Å²): 135,84,88,83,68,103,50,62,93,92,47,54,69,68,54,55,52,49,54,51,49,54,51,52,51,51,54,51,53,51,54,52,46,49,51,48,47,51,74,70,46,59,69,73,58,27,50,51,54,52,51,50,32,71,72,69,72,41,66,64,64,48,42,51,54,50,54,52,50,50,56,56,60,75,68,53,80,86,77,87,83,79,81,78,88,69,85,76,95,77,89,80,82,88,82,91,85,84,91,84,92,84,85,84,87,86,80,91,86,82,84,88,86,87,135